Protein AF-A0AA47MUI5-F1 (afdb_monomer_lite)

Structure (mmCIF, N/CA/C/O backbone):
data_AF-A0AA47MUI5-F1
#
_entry.id   AF-A0AA47MUI5-F1
#
loop_
_atom_site.group_PDB
_atom_site.id
_atom_site.type_symbol
_atom_site.label_atom_id
_atom_site.label_alt_id
_atom_site.label_comp_id
_atom_site.label_asym_id
_atom_site.label_entity_id
_atom_site.label_seq_id
_atom_site.pdbx_PDB_ins_code
_atom_site.Cartn_x
_atom_site.Cartn_y
_atom_site.Cartn_z
_atom_site.occupancy
_atom_site.B_iso_or_equiv
_atom_site.auth_seq_id
_atom_site.auth_comp_id
_atom_site.auth_asym_id
_atom_site.auth_atom_id
_atom_site.pdbx_PDB_model_num
ATOM 1 N N . MET A 1 1 ? 12.177 -2.673 -20.930 1.00 59.09 1 MET A N 1
ATOM 2 C CA . MET A 1 1 ? 11.240 -2.962 -19.824 1.00 59.09 1 MET A CA 1
ATOM 3 C C . MET A 1 1 ? 11.413 -1.876 -18.783 1.00 59.09 1 MET A C 1
ATOM 5 O O . MET A 1 1 ? 12.543 -1.619 -18.396 1.00 59.09 1 MET A O 1
ATOM 9 N N . VAL A 1 2 ? 10.334 -1.208 -18.391 1.00 75.31 2 VAL A N 1
ATOM 10 C CA . VAL A 1 2 ? 10.351 -0.158 -17.368 1.00 75.31 2 VAL A CA 1
ATOM 11 C C . VAL A 1 2 ? 9.371 -0.561 -16.278 1.00 75.31 2 VAL A C 1
ATOM 13 O O . VAL A 1 2 ? 8.236 -0.932 -16.574 1.00 75.31 2 VAL A O 1
ATOM 16 N N . THR A 1 3 ? 9.802 -0.506 -15.025 1.00 74.19 3 THR A N 1
ATOM 17 C CA . THR A 1 3 ? 8.934 -0.721 -13.869 1.00 74.19 3 THR A CA 1
ATOM 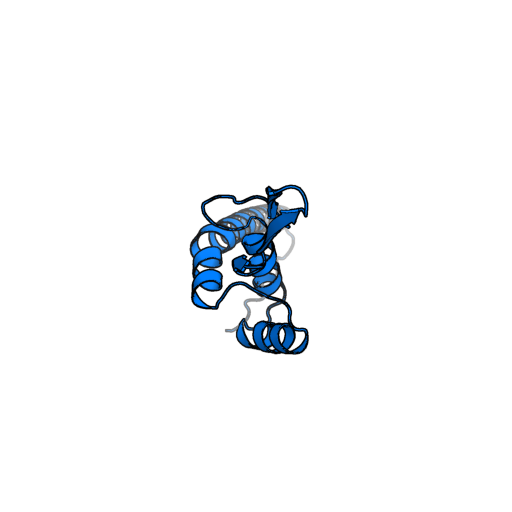18 C C . THR A 1 3 ? 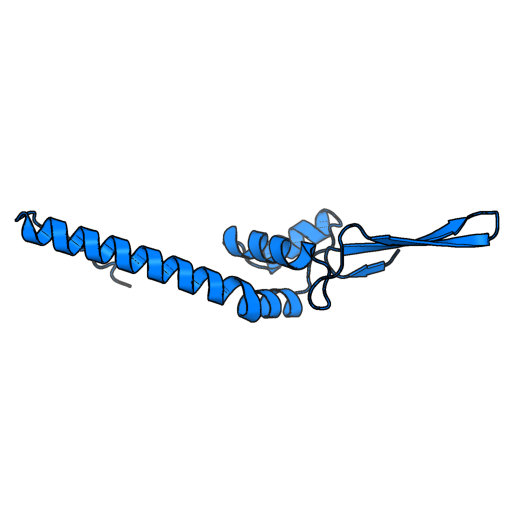8.499 0.630 -13.308 1.00 74.19 3 THR A C 1
ATOM 20 O O . THR A 1 3 ? 9.320 1.500 -13.021 1.00 74.19 3 THR A O 1
ATOM 23 N N . ARG A 1 4 ? 7.187 0.839 -13.172 1.00 80.44 4 ARG A N 1
ATOM 24 C CA . ARG A 1 4 ? 6.605 1.991 -12.468 1.00 80.44 4 ARG A CA 1
ATOM 25 C C . ARG A 1 4 ? 6.057 1.497 -11.140 1.00 80.44 4 ARG A C 1
ATOM 27 O O . ARG A 1 4 ? 4.873 1.170 -11.034 1.00 80.44 4 ARG A O 1
ATOM 34 N N . ALA A 1 5 ? 6.941 1.411 -10.144 1.00 86.06 5 ALA A N 1
ATOM 35 C CA . ALA A 1 5 ? 6.667 0.675 -8.913 1.00 86.06 5 ALA A CA 1
ATOM 36 C C . ALA A 1 5 ? 6.238 -0.763 -9.256 1.00 86.06 5 ALA A C 1
ATOM 38 O O . ALA A 1 5 ? 6.987 -1.454 -9.937 1.00 86.06 5 ALA A O 1
ATOM 39 N N . SER A 1 6 ? 5.043 -1.202 -8.863 1.00 89.06 6 SER A N 1
ATOM 40 C CA . SER A 1 6 ? 4.593 -2.574 -9.125 1.00 89.06 6 SER A CA 1
ATOM 41 C C . SER A 1 6 ? 4.109 -2.826 -10.557 1.00 89.06 6 SER A C 1
ATOM 43 O O . SER A 1 6 ? 3.859 -3.971 -10.932 1.00 89.06 6 SER A O 1
ATOM 45 N N . GLN A 1 7 ? 3.947 -1.794 -11.389 1.00 92.94 7 GLN A N 1
ATOM 46 C CA . GLN A 1 7 ? 3.516 -1.958 -12.779 1.00 92.94 7 GLN A CA 1
ATOM 47 C C . GLN A 1 7 ? 4.699 -2.268 -13.697 1.00 92.94 7 GLN A C 1
ATOM 49 O O . GLN A 1 7 ? 5.708 -1.562 -13.696 1.00 92.94 7 GLN A O 1
ATOM 54 N N . LEU A 1 8 ? 4.522 -3.272 -14.553 1.00 91.19 8 LEU A N 1
ATOM 55 C CA . LEU A 1 8 ? 5.469 -3.641 -15.593 1.00 91.19 8 LEU A CA 1
ATOM 56 C C . LEU A 1 8 ? 5.040 -3.029 -16.927 1.00 91.19 8 LEU A C 1
ATOM 58 O O . LEU A 1 8 ? 3.923 -3.284 -17.371 1.00 91.19 8 LEU A O 1
ATOM 62 N N . LYS A 1 9 ? 5.926 -2.266 -17.577 1.00 92.06 9 LYS A N 1
ATOM 63 C CA . LYS A 1 9 ? 5.734 -1.748 -18.938 1.00 92.06 9 LYS A CA 1
ATOM 64 C C . LYS A 1 9 ? 6.794 -2.288 -19.893 1.00 92.06 9 LYS A C 1
ATOM 66 O O . LYS A 1 9 ? 8.000 -2.253 -19.618 1.00 92.06 9 LYS A O 1
ATOM 71 N N . ILE A 1 10 ? 6.344 -2.783 -21.037 1.00 92.62 10 ILE A N 1
ATOM 72 C CA . ILE A 1 10 ? 7.170 -3.364 -22.090 1.00 92.62 10 ILE A CA 1
ATOM 73 C C . ILE A 1 10 ? 6.910 -2.589 -23.374 1.00 92.62 10 ILE A C 1
ATOM 75 O O . ILE A 1 10 ? 5.800 -2.584 -23.893 1.00 92.62 10 ILE A O 1
ATOM 79 N N . TYR A 1 11 ? 7.965 -1.973 -23.892 1.00 94.31 11 TYR A N 1
ATOM 80 C CA . TYR A 1 11 ? 8.003 -1.442 -25.246 1.00 94.31 11 TYR A CA 1
ATOM 81 C C . TYR A 1 11 ? 8.652 -2.500 -26.123 1.00 94.31 11 TYR A C 1
ATOM 83 O O . TYR A 1 11 ? 9.739 -2.983 -25.793 1.00 94.31 11 TYR A O 1
ATOM 91 N N . TRP A 1 12 ? 7.973 -2.892 -27.191 1.00 94.25 12 TRP A N 1
ATOM 92 C CA . TRP A 1 12 ? 8.450 -3.923 -28.099 1.00 94.25 12 TRP A CA 1
ATOM 93 C C . TRP A 1 12 ? 8.439 -3.409 -29.530 1.00 94.25 12 TRP A C 1
ATOM 95 O O . TRP A 1 12 ? 7.616 -2.574 -29.902 1.00 94.25 12 TRP A O 1
ATOM 105 N N . THR A 1 13 ? 9.348 -3.958 -30.327 1.00 96.56 13 THR A N 1
ATOM 106 C CA . THR A 1 13 ? 9.404 -3.750 -31.770 1.00 96.56 13 THR A CA 1
ATOM 107 C C . THR A 1 13 ? 9.587 -5.112 -32.417 1.00 96.56 13 THR A C 1
ATOM 109 O O . THR A 1 13 ? 10.451 -5.882 -31.999 1.00 96.56 13 THR A O 1
ATOM 112 N N . CYS A 1 14 ? 8.754 -5.454 -33.396 1.00 94.38 14 CYS A N 1
ATOM 113 C CA . CYS A 1 14 ? 8.891 -6.716 -34.114 1.00 94.38 14 CYS A CA 1
ATOM 114 C C . CYS A 1 14 ? 9.899 -6.596 -35.265 1.00 94.38 14 CYS A C 1
ATOM 116 O O . CYS A 1 14 ? 10.235 -5.500 -35.709 1.00 94.38 14 CYS A O 1
ATOM 118 N N . LEU A 1 15 ? 10.332 -7.736 -35.811 1.00 95.56 15 LEU A N 1
ATOM 119 C CA . LEU A 1 15 ? 11.305 -7.799 -36.915 1.00 95.56 15 LEU A CA 1
ATOM 120 C C . LEU A 1 15 ? 10.856 -7.067 -38.194 1.00 95.56 15 LEU A C 1
ATOM 122 O O . LEU A 1 15 ? 11.688 -6.740 -39.031 1.00 95.56 15 LEU A O 1
ATOM 126 N N . ARG A 1 16 ? 9.552 -6.805 -38.352 1.00 95.56 16 ARG A N 1
ATOM 127 C CA . ARG A 1 16 ? 8.991 -6.042 -39.483 1.00 95.56 16 ARG A CA 1
ATOM 128 C C . ARG A 1 16 ? 8.850 -4.542 -39.201 1.00 95.56 16 ARG A C 1
ATOM 130 O O . ARG A 1 16 ? 8.260 -3.836 -40.006 1.00 95.56 16 ARG A O 1
ATOM 137 N N . GLY A 1 17 ? 9.342 -4.061 -38.059 1.00 94.88 17 GLY A N 1
ATOM 138 C CA . GLY A 1 17 ? 9.337 -2.640 -37.707 1.00 94.88 17 GLY A CA 1
ATOM 139 C C . GLY A 1 17 ? 8.054 -2.118 -37.051 1.00 94.88 17 GLY A C 1
ATOM 140 O O . GLY A 1 17 ? 7.991 -0.931 -36.750 1.00 94.88 17 GLY A O 1
ATOM 141 N N . HIS A 1 18 ? 7.047 -2.957 -36.775 1.00 95.75 18 HIS A N 1
ATOM 142 C CA . HIS A 1 18 ? 5.918 -2.533 -35.934 1.00 95.75 18 HIS A CA 1
ATOM 143 C C . HIS A 1 18 ? 6.382 -2.364 -34.491 1.00 95.75 18 HIS A C 1
ATOM 145 O O . HIS A 1 18 ? 7.120 -3.213 -33.990 1.00 95.75 18 HIS A O 1
ATOM 151 N N . SER A 1 19 ? 5.899 -1.330 -33.815 1.00 96.12 19 SER A N 1
ATOM 152 C CA . SER A 1 19 ? 6.146 -1.096 -32.397 1.00 96.12 19 SER A CA 1
ATOM 153 C C . SER A 1 19 ? 4.849 -1.121 -31.596 1.00 96.12 19 SER A C 1
ATOM 155 O O . SER A 1 19 ? 3.759 -0.902 -32.128 1.00 96.12 19 SER A O 1
ATOM 157 N N . GLY A 1 20 ? 4.967 -1.405 -30.303 1.00 94.31 20 GLY A N 1
ATOM 158 C CA . GLY A 1 20 ? 3.843 -1.374 -29.382 1.00 94.31 20 GLY A CA 1
ATOM 159 C C . GLY A 1 20 ? 4.274 -1.222 -27.930 1.00 94.31 20 GLY A C 1
ATOM 160 O O . GLY A 1 20 ? 5.436 -1.422 -27.569 1.00 94.31 20 GLY A O 1
ATOM 161 N N . GLU A 1 21 ? 3.303 -0.873 -27.094 1.00 94.44 21 GLU A N 1
ATOM 162 C CA . GLU A 1 21 ? 3.427 -0.847 -25.639 1.00 94.44 21 GLU A CA 1
ATOM 163 C C . GLU A 1 21 ? 2.483 -1.894 -25.049 1.00 94.44 21 GLU A C 1
ATOM 165 O O . GLU A 1 21 ? 1.331 -2.028 -25.463 1.00 94.44 21 GLU A O 1
ATOM 170 N N . TRP A 1 22 ? 2.976 -2.638 -24.067 1.00 93.75 22 TRP A N 1
ATOM 171 C CA . TRP A 1 22 ? 2.175 -3.498 -23.213 1.00 93.75 22 TRP A CA 1
ATOM 172 C C . TRP A 1 22 ? 2.429 -3.133 -21.753 1.00 93.75 22 TRP A C 1
ATOM 174 O O . TRP A 1 22 ? 3.572 -2.899 -21.356 1.00 93.75 22 TRP A O 1
ATOM 184 N N . ALA A 1 23 ? 1.373 -3.113 -20.944 1.00 93.25 23 ALA A N 1
ATOM 185 C CA . ALA A 1 23 ? 1.459 -2.871 -19.511 1.00 93.25 23 ALA A CA 1
ATOM 186 C C . ALA A 1 23 ? 0.720 -3.967 -18.737 1.00 93.25 23 ALA A C 1
ATOM 188 O O . ALA A 1 23 ? -0.357 -4.396 -19.150 1.00 93.25 23 ALA A O 1
ATOM 189 N N . SER A 1 24 ? 1.260 -4.381 -17.586 1.00 92.38 24 SER A N 1
ATOM 190 C CA . SER A 1 24 ? 0.633 -5.409 -16.740 1.00 92.38 24 SER A CA 1
ATOM 191 C C . SER A 1 24 ? -0.706 -4.974 -16.143 1.00 92.38 24 SER A C 1
ATOM 193 O O . SER A 1 24 ? -1.544 -5.808 -15.810 1.00 92.38 24 SER A O 1
ATOM 195 N N . CYS A 1 25 ? -0.917 -3.668 -15.996 1.00 93.19 25 CYS A N 1
ATOM 196 C CA . CYS A 1 25 ? -2.186 -3.075 -15.598 1.00 93.19 25 CYS A CA 1
ATOM 197 C C . CYS A 1 25 ? -2.326 -1.677 -16.219 1.00 93.19 25 CYS A C 1
ATOM 199 O O . CYS A 1 25 ? -1.309 -1.073 -16.573 1.00 93.19 25 CYS A O 1
ATOM 201 N N . PRO A 1 26 ? -3.551 -1.139 -16.351 1.00 93.75 26 PRO A N 1
ATOM 202 C CA . PRO A 1 26 ? -3.751 0.219 -16.843 1.00 93.75 26 PRO A CA 1
ATOM 203 C C . PRO A 1 26 ? -3.246 1.267 -15.842 1.00 93.75 26 PRO A C 1
ATOM 205 O O . PRO A 1 26 ? -3.229 1.040 -14.627 1.00 93.75 26 PRO A O 1
ATOM 208 N N . ASP A 1 27 ? -2.894 2.439 -16.364 1.00 92.69 27 ASP A N 1
ATOM 209 C CA . ASP A 1 27 ? -2.630 3.626 -15.553 1.00 92.69 27 ASP A CA 1
ATOM 210 C C . ASP A 1 27 ? -3.954 4.213 -15.034 1.00 92.69 27 ASP A C 1
ATOM 212 O O . ASP A 1 27 ? -4.963 4.266 -15.738 1.00 92.69 27 ASP A O 1
ATOM 216 N N . GLN A 1 28 ? -3.967 4.649 -13.777 1.00 91.75 28 GLN A N 1
ATOM 217 C CA . GLN A 1 28 ? -5.101 5.293 -13.131 1.00 91.75 28 GLN A CA 1
ATOM 218 C C . GLN A 1 28 ? -4.601 6.326 -12.123 1.00 91.75 28 GLN A C 1
ATOM 220 O O . GLN A 1 28 ? -3.875 5.985 -11.193 1.00 91.75 28 GLN A O 1
ATOM 225 N N . ARG A 1 29 ? -5.047 7.583 -12.270 1.00 88.44 29 ARG A N 1
ATOM 226 C CA . ARG A 1 29 ? -4.616 8.713 -11.421 1.00 88.44 29 ARG A CA 1
ATOM 227 C C . ARG A 1 29 ? -3.083 8.846 -11.378 1.00 88.44 29 ARG A C 1
ATOM 229 O O . ARG A 1 29 ? -2.500 8.914 -10.300 1.00 88.44 29 ARG A O 1
ATOM 236 N N . ASP A 1 30 ? -2.464 8.814 -12.558 1.00 87.94 30 ASP A N 1
ATOM 237 C CA . ASP A 1 30 ? -1.017 8.975 -12.772 1.00 87.94 30 ASP A CA 1
ATOM 238 C C . ASP A 1 30 ? -0.125 7.900 -12.125 1.00 87.94 30 ASP A C 1
ATOM 240 O O . ASP A 1 30 ? 1.079 8.086 -11.954 1.00 87.94 30 ASP A O 1
ATOM 244 N N . MET A 1 31 ? -0.694 6.737 -11.798 1.00 90.31 31 MET A N 1
ATOM 245 C CA . MET A 1 31 ? 0.043 5.572 -11.309 1.00 90.31 31 MET A CA 1
ATOM 246 C C . MET A 1 31 ? -0.513 4.276 -11.902 1.00 90.31 31 MET A C 1
ATOM 248 O O . MET A 1 31 ? -1.686 4.209 -12.264 1.00 90.31 31 MET A O 1
ATOM 252 N N . GLY A 1 32 ? 0.293 3.214 -11.952 1.00 92.81 32 GLY A N 1
ATOM 253 C CA . GLY A 1 32 ? -0.221 1.881 -12.266 1.00 92.81 32 GLY A CA 1
ATOM 254 C C . GLY A 1 32 ? -1.297 1.472 -11.259 1.00 92.81 32 GLY A C 1
ATOM 255 O O . GLY A 1 32 ? -1.098 1.605 -10.047 1.00 92.81 32 GLY A O 1
ATOM 256 N N . ARG A 1 33 ? -2.448 0.984 -11.743 1.00 94.19 33 ARG A N 1
ATOM 257 C CA . ARG A 1 33 ? -3.607 0.643 -10.894 1.00 94.19 33 ARG A CA 1
ATOM 258 C C . ARG A 1 33 ? -3.247 -0.322 -9.759 1.00 94.19 33 ARG A C 1
ATOM 260 O O . ARG A 1 33 ? -3.845 -0.247 -8.690 1.00 94.19 33 ARG A O 1
ATOM 267 N N . ASN A 1 34 ? -2.278 -1.207 -9.975 1.00 93.75 34 ASN A N 1
ATOM 268 C CA . ASN A 1 34 ? -1.832 -2.198 -8.997 1.00 93.75 34 ASN A CA 1
ATOM 269 C C . ASN A 1 34 ? -1.030 -1.622 -7.813 1.00 93.75 34 ASN A C 1
ATOM 271 O O . ASN A 1 34 ? -0.931 -2.282 -6.782 1.00 93.75 34 ASN A O 1
ATOM 275 N N . ASN A 1 35 ? -0.538 -0.383 -7.888 1.00 94.00 35 ASN A N 1
ATOM 276 C CA . ASN A 1 35 ? 0.178 0.232 -6.767 1.00 94.00 35 ASN A CA 1
ATOM 277 C C . ASN A 1 35 ? -0.722 0.417 -5.533 1.00 94.00 35 ASN A C 1
ATOM 279 O O . ASN A 1 35 ? -0.269 0.218 -4.409 1.00 94.00 35 ASN A O 1
ATOM 283 N N . LEU A 1 36 ? -2.005 0.742 -5.733 1.00 94.94 36 LEU A N 1
ATOM 284 C CA . LEU A 1 36 ? -2.966 0.910 -4.641 1.00 94.94 36 LEU A CA 1
ATOM 285 C C . LEU A 1 36 ? -3.204 -0.390 -3.842 1.00 94.94 36 LEU A C 1
ATOM 287 O O . LEU A 1 36 ? -3.004 -0.357 -2.627 1.00 94.94 36 LEU A O 1
ATOM 291 N N . PRO A 1 37 ? -3.587 -1.530 -4.458 1.00 94.44 37 PRO A N 1
ATOM 292 C CA . PRO A 1 37 ? -3.757 -2.782 -3.723 1.00 94.44 37 PRO A CA 1
ATOM 293 C C . PRO A 1 37 ? -2.446 -3.306 -3.125 1.00 94.44 37 PRO A C 1
ATOM 295 O O . PRO A 1 37 ? -2.489 -3.890 -2.048 1.00 94.44 37 PRO A O 1
ATOM 298 N N . MET A 1 38 ? -1.282 -3.042 -3.736 1.00 94.19 38 MET A N 1
ATOM 299 C CA . MET A 1 38 ? 0.010 -3.377 -3.121 1.00 94.19 38 MET A CA 1
ATOM 300 C C . MET A 1 38 ? 0.248 -2.601 -1.820 1.00 94.19 38 MET A C 1
ATOM 302 O O . MET A 1 38 ? 0.589 -3.197 -0.802 1.00 94.19 38 MET A O 1
ATOM 306 N N . CYS A 1 39 ? 0.020 -1.283 -1.809 1.00 95.31 39 CYS A N 1
ATOM 307 C CA . CYS A 1 39 ? 0.124 -0.494 -0.578 1.00 95.31 39 CYS A CA 1
ATOM 308 C C . CYS A 1 39 ? -0.925 -0.897 0.467 1.00 95.31 39 CYS A C 1
ATOM 310 O O . CYS A 1 39 ? -0.631 -0.865 1.661 1.00 95.31 39 CYS A O 1
ATOM 312 N N . ALA A 1 40 ? -2.128 -1.282 0.030 1.00 95.75 40 ALA A N 1
ATOM 313 C CA . ALA A 1 40 ? -3.171 -1.789 0.915 1.00 95.75 40 ALA A CA 1
ATOM 314 C C . ALA A 1 40 ? -2.741 -3.101 1.582 1.00 95.75 40 ALA A C 1
ATOM 316 O O . ALA A 1 40 ? -2.860 -3.228 2.795 1.00 95.75 40 ALA A O 1
ATOM 317 N N . ALA A 1 41 ? -2.186 -4.041 0.813 1.00 94.12 41 ALA A N 1
ATOM 318 C CA . ALA A 1 41 ? -1.691 -5.309 1.337 1.00 94.12 41 ALA A CA 1
ATOM 319 C C . ALA A 1 41 ? -0.614 -5.096 2.411 1.00 94.12 41 ALA A C 1
ATOM 321 O O . ALA A 1 41 ? -0.719 -5.673 3.486 1.00 94.12 41 ALA A O 1
ATOM 322 N N . ILE A 1 42 ? 0.359 -4.211 2.166 1.00 94.56 42 ILE A N 1
ATOM 323 C CA . ILE A 1 42 ? 1.393 -3.864 3.158 1.00 94.56 42 ILE A CA 1
ATOM 324 C C . ILE A 1 42 ? 0.767 -3.253 4.423 1.00 94.56 42 ILE A C 1
ATOM 326 O O . ILE A 1 42 ? 1.179 -3.575 5.529 1.00 94.56 42 ILE A O 1
ATOM 330 N N . LEU A 1 43 ? -0.233 -2.377 4.282 1.00 95.50 43 LEU A N 1
ATOM 331 C CA 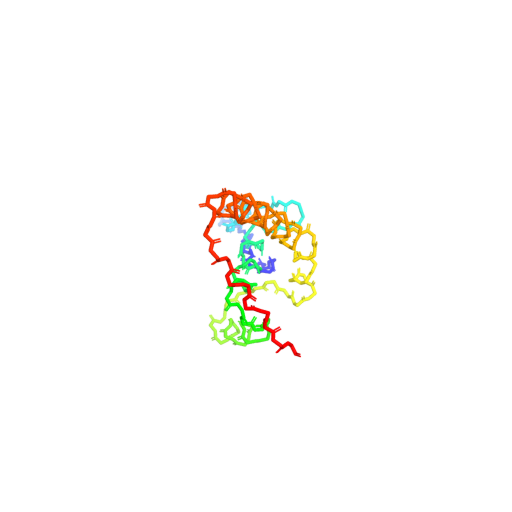. LEU A 1 43 ? -0.880 -1.739 5.432 1.00 95.50 43 LEU A CA 1
ATOM 332 C C . LEU A 1 43 ? -1.673 -2.742 6.284 1.00 95.50 43 LEU A C 1
ATOM 334 O O . LEU A 1 43 ? -1.617 -2.690 7.510 1.00 95.50 43 LEU A O 1
ATOM 338 N N . PHE A 1 44 ? -2.420 -3.643 5.645 1.00 94.62 44 PHE A N 1
ATOM 339 C CA . PHE A 1 44 ? -3.319 -4.570 6.337 1.00 94.62 44 PHE A CA 1
ATOM 340 C C . PHE A 1 44 ? -2.620 -5.793 6.937 1.00 94.62 44 PHE A C 1
ATOM 342 O O . PHE A 1 44 ? -3.212 -6.456 7.785 1.00 94.62 44 PHE A O 1
ATOM 349 N N . THR A 1 45 ? -1.373 -6.092 6.560 1.00 93.56 45 THR A N 1
ATOM 350 C CA . THR A 1 45 ? -0.586 -7.144 7.228 1.00 93.56 45 THR A CA 1
ATOM 351 C C . THR A 1 45 ? -0.099 -6.727 8.615 1.00 93.56 45 THR A C 1
ATOM 353 O O . THR A 1 45 ? 0.279 -7.589 9.402 1.00 93.56 45 THR A O 1
ATOM 356 N N . GLY A 1 46 ? -0.075 -5.424 8.920 1.00 90.88 46 GLY A N 1
ATOM 357 C CA . GLY A 1 46 ? 0.501 -4.893 10.160 1.00 90.88 46 GLY A CA 1
ATOM 358 C C . GLY A 1 46 ? 2.034 -4.945 10.214 1.00 90.88 46 GLY A C 1
ATOM 359 O O . GLY A 1 46 ? 2.613 -4.556 11.226 1.00 90.88 46 GLY A O 1
ATOM 360 N N . ALA A 1 47 ? 2.695 -5.396 9.143 1.00 93.25 47 ALA A N 1
ATOM 361 C CA . ALA A 1 47 ? 4.149 -5.374 9.023 1.00 93.25 47 ALA A CA 1
ATOM 362 C C . ALA A 1 47 ? 4.658 -3.960 8.712 1.00 93.25 47 ALA A C 1
ATOM 364 O O . ALA A 1 47 ? 3.932 -3.109 8.185 1.00 93.25 47 ALA A O 1
ATOM 365 N N . THR A 1 48 ? 5.933 -3.694 8.999 1.00 94.00 48 THR A N 1
ATOM 366 C CA . THR A 1 48 ? 6.525 -2.423 8.583 1.00 94.00 48 THR A CA 1
ATOM 367 C C . THR A 1 48 ? 6.782 -2.425 7.074 1.00 94.00 48 THR A C 1
ATOM 369 O O . THR A 1 48 ? 6.979 -3.468 6.448 1.00 94.00 48 THR A O 1
ATOM 372 N N . TYR A 1 49 ? 6.815 -1.236 6.464 1.00 95.19 49 TYR A N 1
ATOM 373 C CA . TYR A 1 49 ? 7.188 -1.117 5.050 1.00 95.19 49 TYR A CA 1
ATOM 374 C C . TYR A 1 49 ? 8.573 -1.721 4.779 1.00 95.19 49 TYR A C 1
ATOM 376 O O . TYR A 1 49 ? 8.778 -2.317 3.729 1.00 95.19 49 TYR A O 1
ATOM 384 N N . THR A 1 50 ? 9.517 -1.549 5.710 1.00 96.50 50 THR A N 1
ATOM 385 C CA . THR A 1 50 ? 10.882 -2.072 5.589 1.00 96.50 50 THR A CA 1
ATOM 386 C C . THR A 1 50 ? 10.894 -3.592 5.554 1.00 96.50 50 THR A C 1
ATOM 388 O O . THR A 1 50 ? 11.478 -4.137 4.628 1.00 96.50 50 THR A O 1
ATOM 391 N N . ASP A 1 51 ? 10.145 -4.265 6.433 1.00 95.94 51 ASP A N 1
ATOM 392 C CA . ASP A 1 51 ? 10.097 -5.735 6.448 1.00 95.94 51 ASP A CA 1
ATOM 393 C C . ASP A 1 51 ? 9.578 -6.293 5.115 1.00 95.94 51 ASP A C 1
ATOM 395 O O . ASP A 1 51 ? 10.144 -7.227 4.544 1.00 95.94 51 ASP A O 1
ATOM 399 N N . ILE A 1 52 ? 8.514 -5.688 4.573 1.00 96.25 52 ILE A N 1
ATOM 400 C CA . ILE A 1 52 ? 7.963 -6.115 3.282 1.00 96.25 52 ILE A CA 1
ATOM 401 C C . ILE A 1 52 ? 8.888 -5.739 2.121 1.00 96.25 52 ILE A C 1
ATOM 403 O O . ILE A 1 52 ? 8.965 -6.477 1.141 1.00 96.25 52 ILE A O 1
ATOM 407 N N . LYS A 1 53 ? 9.595 -4.608 2.207 1.00 95.69 53 LYS A N 1
ATOM 408 C CA . LYS A 1 53 ? 10.560 -4.190 1.186 1.00 95.69 53 LYS A CA 1
ATOM 409 C C . LYS A 1 53 ? 11.749 -5.142 1.124 1.00 95.69 53 LYS A C 1
ATOM 411 O O . LYS A 1 53 ? 12.107 -5.540 0.022 1.00 95.69 53 LYS A O 1
ATOM 416 N N . ASP A 1 54 ? 12.291 -5.541 2.267 1.00 96.50 54 ASP A N 1
ATOM 417 C CA . ASP A 1 54 ? 13.411 -6.481 2.345 1.00 96.50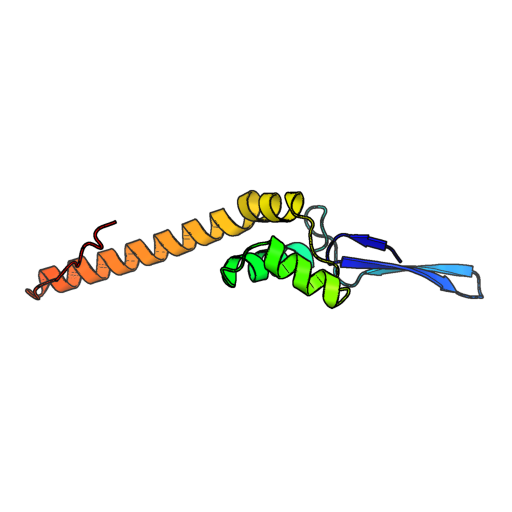 54 ASP A CA 1
ATOM 418 C C . ASP A 1 54 ? 13.004 -7.853 1.785 1.00 96.50 54 ASP A C 1
ATOM 420 O O . ASP A 1 54 ? 13.722 -8.450 0.981 1.00 96.50 54 ASP A O 1
ATOM 424 N N . TRP A 1 55 ? 11.796 -8.318 2.122 1.00 95.62 55 TRP A N 1
ATOM 425 C CA . TRP A 1 55 ? 11.218 -9.527 1.530 1.00 95.62 55 TRP A CA 1
ATOM 426 C C . TRP A 1 55 ? 11.015 -9.406 0.010 1.00 95.62 55 TRP A C 1
ATOM 428 O O . TRP A 1 55 ? 11.331 -10.332 -0.741 1.00 95.62 55 TRP A O 1
ATOM 438 N N . ALA A 1 56 ? 10.498 -8.271 -0.463 1.00 94.31 56 ALA A N 1
ATOM 439 C CA . ALA A 1 56 ? 10.245 -8.045 -1.882 1.00 94.31 56 ALA A CA 1
ATOM 440 C C . ALA A 1 56 ? 11.549 -7.977 -2.687 1.00 94.31 56 ALA A C 1
ATOM 442 O O . ALA A 1 56 ? 11.609 -8.522 -3.788 1.00 94.31 56 ALA A O 1
ATOM 443 N N . ASP A 1 57 ? 12.597 -7.372 -2.124 1.00 95.06 57 ASP A N 1
ATOM 444 C CA . ASP A 1 57 ? 13.925 -7.312 -2.733 1.00 95.06 57 ASP A CA 1
ATOM 445 C C . ASP A 1 57 ? 14.547 -8.700 -2.869 1.00 95.06 57 ASP A C 1
ATOM 447 O O . ASP A 1 57 ? 15.073 -9.028 -3.933 1.00 95.06 57 ASP A O 1
ATOM 451 N N . LEU A 1 58 ? 14.415 -9.544 -1.839 1.00 97.12 58 LEU A N 1
ATOM 452 C CA . LEU A 1 58 ? 14.870 -10.935 -1.883 1.00 97.12 58 LEU A CA 1
ATOM 453 C C . LEU A 1 58 ? 14.207 -11.718 -3.028 1.00 97.12 58 LEU A C 1
ATOM 455 O O . LEU A 1 58 ? 14.858 -12.513 -3.702 1.00 97.12 58 LEU A O 1
ATOM 459 N N . MET A 1 59 ? 12.916 -11.474 -3.261 1.00 94.69 59 MET A N 1
ATOM 460 C CA . MET A 1 59 ? 12.127 -12.129 -4.310 1.00 94.69 59 MET A CA 1
ATOM 461 C C . MET A 1 59 ? 12.201 -11.416 -5.669 1.00 94.69 59 MET A C 1
ATOM 463 O O . MET A 1 59 ? 11.566 -11.860 -6.627 1.00 94.69 59 MET A O 1
ATOM 467 N N . ASN A 1 60 ? 12.948 -10.311 -5.768 1.00 92.00 60 ASN A N 1
ATOM 468 C CA . ASN A 1 60 ? 13.013 -9.448 -6.949 1.00 92.00 60 ASN A CA 1
ATOM 469 C C . ASN A 1 60 ? 11.624 -8.967 -7.433 1.00 92.00 60 ASN A C 1
ATOM 471 O O . ASN A 1 60 ? 11.344 -8.886 -8.633 1.00 92.00 60 ASN A O 1
ATOM 475 N N . ILE A 1 61 ? 10.731 -8.664 -6.486 1.00 90.38 61 ILE A N 1
ATOM 476 C CA . ILE A 1 61 ? 9.383 -8.152 -6.743 1.00 90.38 61 ILE A CA 1
ATOM 477 C C . ILE A 1 61 ? 9.411 -6.623 -6.641 1.00 90.38 61 ILE A C 1
ATOM 479 O O . ILE A 1 61 ? 9.695 -6.078 -5.573 1.00 90.38 61 ILE A O 1
ATOM 483 N N . PRO A 1 62 ? 9.064 -5.887 -7.710 1.00 90.44 62 PRO A N 1
ATOM 484 C CA . PRO A 1 62 ? 9.040 -4.437 -7.647 1.00 90.44 62 PRO A CA 1
ATOM 485 C C . PRO A 1 62 ? 7.798 -3.958 -6.880 1.00 90.44 62 PRO A C 1
ATOM 487 O O . PRO A 1 62 ? 6.662 -4.276 -7.236 1.00 90.44 62 PRO A O 1
ATOM 490 N N . ILE A 1 63 ? 8.004 -3.158 -5.833 1.00 92.56 63 ILE A N 1
ATOM 491 C CA . ILE A 1 63 ? 6.930 -2.553 -5.030 1.00 92.56 63 ILE A CA 1
ATOM 492 C C . ILE A 1 63 ? 7.033 -1.019 -5.018 1.00 92.56 63 ILE A C 1
ATOM 494 O O . ILE A 1 63 ? 8.090 -0.469 -5.345 1.00 92.56 63 ILE A O 1
ATOM 498 N N . PRO A 1 64 ? 5.954 -0.291 -4.667 1.00 93.19 64 PRO A N 1
ATOM 499 C CA . PRO A 1 64 ? 6.013 1.160 -4.501 1.00 93.19 64 PRO A CA 1
ATOM 500 C C . PRO A 1 64 ? 7.071 1.575 -3.484 1.00 93.19 64 PRO A C 1
ATOM 502 O O . PRO A 1 64 ? 7.142 0.998 -2.408 1.00 93.19 64 PRO A O 1
ATOM 505 N N . GLY A 1 65 ? 7.865 2.597 -3.813 1.00 92.31 65 GLY A N 1
ATOM 506 C CA . GLY A 1 65 ? 8.868 3.145 -2.899 1.00 92.31 65 GLY A CA 1
ATOM 507 C C . GLY A 1 65 ? 8.247 3.766 -1.642 1.00 92.31 65 GLY A C 1
ATOM 508 O O . GLY A 1 65 ? 7.089 4.184 -1.657 1.00 92.31 65 GLY A O 1
ATOM 509 N N . LYS A 1 66 ? 9.042 3.909 -0.574 1.00 94.44 66 LYS A N 1
ATOM 510 C CA . LYS A 1 66 ? 8.589 4.357 0.758 1.00 94.44 66 LYS A CA 1
ATOM 511 C C . LYS A 1 66 ? 7.767 5.652 0.721 1.00 94.44 66 LYS A C 1
ATOM 513 O O . LYS A 1 66 ? 6.688 5.714 1.301 1.00 94.44 66 LYS A O 1
ATOM 518 N N . THR A 1 67 ? 8.234 6.670 -0.002 1.00 94.44 67 THR A N 1
ATOM 519 C CA . THR A 1 67 ? 7.511 7.945 -0.156 1.00 94.44 67 THR A CA 1
ATOM 520 C C . THR A 1 67 ? 6.147 7.748 -0.815 1.00 94.44 67 THR A C 1
ATOM 522 O O . THR A 1 67 ? 5.139 8.236 -0.315 1.00 94.44 67 THR A O 1
ATOM 525 N N . TRP A 1 68 ? 6.096 6.988 -1.911 1.00 92.38 68 TRP A N 1
ATOM 526 C CA . TRP A 1 68 ? 4.856 6.700 -2.634 1.00 92.38 68 TRP A CA 1
ATOM 527 C C . TRP A 1 68 ? 3.886 5.856 -1.812 1.00 92.38 68 TRP A C 1
ATOM 529 O O . TRP A 1 68 ? 2.687 6.115 -1.845 1.00 92.38 68 TRP A O 1
ATOM 539 N N . TYR A 1 69 ? 4.398 4.903 -1.037 1.00 95.12 69 TYR A N 1
ATOM 540 C CA . TYR A 1 69 ? 3.610 4.114 -0.099 1.00 95.12 69 TYR A CA 1
ATOM 541 C C . TYR A 1 69 ? 2.858 5.008 0.895 1.00 95.12 69 TYR A C 1
ATOM 543 O O . TYR A 1 69 ? 1.631 4.940 0.962 1.00 95.12 69 TYR A O 1
ATOM 551 N N . TYR A 1 70 ? 3.550 5.919 1.587 1.00 95.88 70 TYR A N 1
ATOM 552 C CA . TYR A 1 70 ? 2.893 6.828 2.535 1.00 95.88 70 TYR A CA 1
ATOM 553 C C . TYR A 1 70 ? 1.969 7.850 1.857 1.00 95.88 70 TYR A C 1
ATOM 555 O O . TYR A 1 70 ? 0.927 8.191 2.416 1.00 95.88 70 TYR A O 1
ATOM 563 N N . LEU A 1 71 ? 2.300 8.311 0.645 1.00 95.56 71 LEU A N 1
ATOM 564 C CA . LEU A 1 71 ? 1.420 9.189 -0.137 1.00 95.56 71 LEU A CA 1
ATOM 565 C C . LEU A 1 71 ? 0.115 8.487 -0.537 1.00 95.56 71 LEU A C 1
ATOM 567 O O . LEU A 1 71 ? -0.962 9.065 -0.418 1.00 95.56 71 LEU A O 1
ATOM 571 N N . ILE A 1 72 ? 0.189 7.235 -0.995 1.00 94.81 72 ILE A N 1
ATOM 572 C CA . ILE A 1 72 ? -0.992 6.434 -1.339 1.00 94.81 72 ILE A CA 1
ATOM 573 C C . ILE A 1 72 ? -1.826 6.156 -0.085 1.00 94.81 72 ILE A C 1
ATOM 575 O O . ILE A 1 72 ? -3.056 6.236 -0.132 1.00 94.81 72 ILE A O 1
ATOM 579 N N . GLN A 1 73 ? -1.172 5.879 1.046 1.00 95.69 73 GLN A N 1
ATOM 580 C CA . GLN A 1 73 ? -1.858 5.678 2.316 1.00 95.69 73 GLN A CA 1
ATOM 581 C C . GLN A 1 73 ? -2.649 6.897 2.759 1.00 95.69 73 GLN A C 1
ATOM 583 O O . GLN A 1 73 ? -3.851 6.781 2.986 1.00 95.69 73 GLN A O 1
ATOM 588 N N . SER A 1 74 ? -1.997 8.055 2.859 1.00 97.00 74 SER A N 1
ATOM 589 C CA . SER A 1 74 ? -2.646 9.280 3.327 1.00 97.00 74 SER A CA 1
ATOM 590 C C . SER A 1 74 ? -3.756 9.740 2.386 1.00 97.00 74 SER A C 1
ATOM 592 O O . SER A 1 74 ? -4.796 10.206 2.845 1.00 97.00 74 SER A O 1
ATOM 594 N N . LYS A 1 75 ? -3.571 9.561 1.073 1.00 96.44 75 LYS A N 1
ATOM 595 C CA . LYS A 1 75 ? -4.516 10.027 0.054 1.00 96.44 75 LYS A CA 1
ATOM 596 C C . LYS A 1 75 ? -5.719 9.106 -0.150 1.00 96.44 75 LYS A C 1
ATOM 598 O O . LYS A 1 75 ? -6.803 9.607 -0.436 1.00 96.44 75 LYS A O 1
ATOM 603 N N . TYR A 1 76 ? -5.541 7.786 -0.057 1.00 95.56 76 TYR A N 1
ATOM 604 C CA . TYR A 1 76 ? -6.578 6.817 -0.438 1.00 95.56 76 TYR A CA 1
ATOM 605 C C . TYR A 1 76 ? -6.949 5.839 0.673 1.00 95.56 76 TYR A C 1
ATOM 607 O O . TYR A 1 76 ? -8.133 5.640 0.922 1.00 95.56 76 TYR A O 1
ATOM 615 N N . LEU A 1 77 ? -5.969 5.219 1.336 1.00 96.19 77 LEU A N 1
ATOM 616 C CA . LEU A 1 77 ? -6.246 4.107 2.254 1.00 96.19 77 LEU A CA 1
ATOM 617 C C . LEU A 1 77 ? -6.770 4.596 3.606 1.00 96.19 77 LEU A C 1
ATOM 619 O O . LEU A 1 77 ? -7.843 4.178 4.028 1.00 96.19 77 LEU A O 1
ATOM 623 N N . ILE A 1 78 ? -6.057 5.516 4.258 1.00 96.75 78 ILE A N 1
ATOM 624 C CA . ILE A 1 78 ? -6.410 6.037 5.586 1.00 96.75 78 ILE A CA 1
ATOM 625 C C . ILE A 1 78 ? -7.812 6.671 5.601 1.00 96.75 78 ILE A C 1
ATOM 627 O O . ILE A 1 78 ? -8.574 6.357 6.514 1.00 96.75 78 ILE A O 1
ATOM 631 N N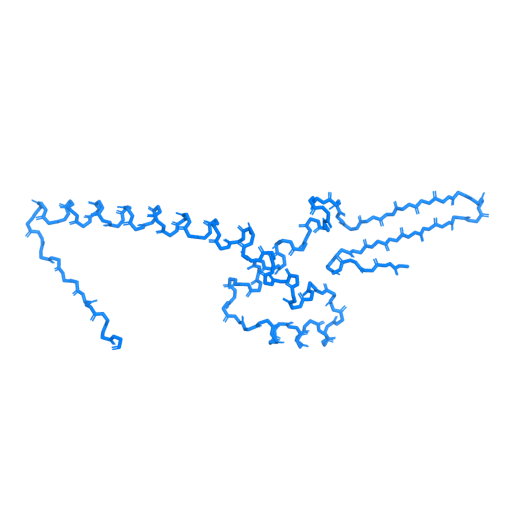 . PRO A 1 79 ? -8.222 7.499 4.616 1.00 97.56 79 PRO A N 1
ATOM 632 C CA . PRO A 1 79 ? -9.575 8.056 4.598 1.00 97.56 79 PRO A CA 1
ATOM 633 C C . PRO A 1 79 ? -10.672 6.987 4.539 1.00 97.56 79 PRO A C 1
ATOM 635 O O . PRO A 1 79 ? -11.647 7.068 5.283 1.00 97.56 79 PRO A O 1
ATOM 638 N N . VAL A 1 80 ? -10.498 5.967 3.691 1.00 96.38 80 VAL A N 1
ATOM 639 C CA . VAL A 1 80 ? -11.466 4.867 3.542 1.00 96.38 80 VAL A CA 1
ATOM 640 C C . VAL A 1 80 ? -11.524 4.024 4.812 1.00 96.38 80 VAL A C 1
ATOM 642 O O . VAL A 1 80 ? -12.609 3.689 5.282 1.00 96.38 80 VAL A O 1
ATOM 645 N N . ILE A 1 81 ? -10.363 3.730 5.397 1.00 95.81 81 ILE A N 1
ATOM 646 C CA . ILE A 1 81 ? -10.247 2.994 6.655 1.00 95.81 81 ILE A CA 1
ATOM 647 C C . ILE A 1 81 ? -10.956 3.754 7.780 1.00 95.81 81 ILE A C 1
ATOM 649 O O . ILE A 1 81 ? -11.800 3.182 8.461 1.00 95.81 81 ILE A O 1
ATOM 653 N N . ASN A 1 82 ? -10.683 5.050 7.938 1.00 96.75 82 ASN A N 1
ATOM 654 C CA . ASN A 1 82 ? -11.324 5.877 8.960 1.00 96.75 82 ASN A CA 1
ATOM 655 C C . ASN A 1 82 ? -12.844 5.933 8.791 1.00 96.75 82 ASN A C 1
ATOM 657 O O . ASN A 1 82 ? -13.559 5.925 9.789 1.00 96.75 82 ASN A O 1
ATOM 661 N N . ASN A 1 83 ? -13.339 5.979 7.552 1.00 97.06 83 ASN A N 1
ATOM 662 C CA . ASN A 1 83 ? -14.773 5.924 7.293 1.00 97.06 83 ASN A CA 1
ATOM 663 C C . ASN A 1 83 ? -15.369 4.584 7.748 1.00 97.06 83 ASN A C 1
ATOM 665 O O . ASN A 1 83 ? -16.312 4.566 8.528 1.00 97.06 83 ASN A O 1
ATOM 669 N N . ALA A 1 84 ? -14.749 3.468 7.358 1.00 96.19 84 ALA A N 1
ATOM 670 C CA . ALA A 1 84 ? -15.198 2.139 7.764 1.00 96.19 84 ALA A CA 1
ATOM 671 C C . ALA A 1 84 ? -15.161 1.939 9.293 1.00 96.19 84 ALA A C 1
ATOM 673 O O . ALA A 1 84 ? -16.071 1.333 9.857 1.00 96.19 84 ALA A O 1
ATOM 674 N N . TYR A 1 85 ? -14.141 2.470 9.978 1.00 95.38 85 TYR A N 1
ATOM 675 C CA . TYR A 1 85 ? -14.063 2.424 11.441 1.00 95.38 85 TYR A CA 1
ATOM 676 C C . TYR A 1 85 ? -15.178 3.230 12.112 1.00 95.38 85 TYR A C 1
ATOM 678 O O . TYR A 1 85 ? -15.719 2.770 13.115 1.00 95.38 85 TYR A O 1
ATOM 686 N N . LYS A 1 86 ? -15.551 4.398 11.573 1.00 96.62 86 LYS A N 1
ATOM 687 C CA . LYS A 1 86 ? -16.683 5.184 12.090 1.00 96.62 86 LYS A CA 1
ATOM 688 C C . LYS A 1 86 ? -17.999 4.428 11.935 1.00 96.62 86 LYS A C 1
ATOM 690 O O . LYS A 1 86 ? -18.712 4.270 12.920 1.00 96.62 86 LYS A O 1
ATOM 695 N N . ASP A 1 87 ? -18.243 3.852 10.759 1.00 96.00 87 ASP A N 1
ATOM 696 C CA . ASP A 1 87 ? -19.443 3.045 10.503 1.00 96.00 87 ASP A CA 1
ATOM 697 C C . ASP A 1 87 ? -19.538 1.847 11.468 1.00 96.00 87 ASP A C 1
ATOM 699 O O . ASP A 1 87 ? -20.619 1.454 11.910 1.00 96.00 87 ASP A O 1
ATOM 703 N N . GLN A 1 88 ? -18.399 1.231 11.806 1.00 96.06 88 GLN A N 1
ATOM 704 C CA . GLN A 1 88 ? -18.343 0.159 12.801 1.00 96.06 88 GLN A CA 1
ATOM 705 C C . GLN A 1 88 ? -18.601 0.668 14.221 1.00 96.06 88 GLN A C 1
ATOM 707 O O . GLN A 1 88 ? -19.326 0.015 14.973 1.00 96.06 88 GLN A O 1
ATOM 712 N N . GLN A 1 89 ? -18.027 1.813 14.594 1.00 95.00 89 GLN A N 1
ATOM 713 C CA . GLN A 1 89 ? -18.240 2.427 15.904 1.00 95.00 89 GLN A CA 1
ATOM 714 C C . GLN A 1 89 ? -19.714 2.766 16.122 1.00 95.00 89 GLN A C 1
ATOM 716 O O . GLN A 1 89 ? -20.251 2.417 17.167 1.00 95.00 89 GLN A O 1
ATOM 721 N N . GLU A 1 90 ? -20.381 3.364 15.137 1.00 95.44 90 GLU A N 1
ATOM 722 C CA . GLU A 1 90 ? -21.807 3.703 15.212 1.00 95.44 90 GLU A CA 1
ATOM 723 C C . GLU A 1 90 ? -22.667 2.459 15.463 1.00 95.44 90 GLU A C 1
ATOM 725 O O . GLU A 1 90 ? -23.436 2.427 16.422 1.00 95.44 90 GLU A O 1
ATOM 730 N N . LYS A 1 91 ? -22.440 1.374 14.713 1.00 95.00 91 LYS A N 1
ATOM 731 C CA . LYS A 1 91 ? -23.152 0.096 14.911 1.00 95.00 91 LYS A CA 1
ATOM 732 C C . LYS A 1 91 ? -22.916 -0.513 16.291 1.00 95.00 91 LYS A C 1
ATOM 734 O O . LYS A 1 91 ? -23.827 -1.083 16.891 1.00 95.00 91 LYS A O 1
ATOM 739 N N . ILE A 1 92 ? -21.685 -0.432 16.797 1.00 93.38 92 ILE A N 1
ATOM 740 C CA . ILE A 1 92 ? -21.363 -0.905 18.148 1.00 93.38 92 ILE A CA 1
ATOM 741 C C . ILE A 1 92 ? -22.106 -0.052 19.180 1.00 93.38 92 ILE A C 1
ATOM 743 O O . ILE A 1 92 ? -22.704 -0.608 20.097 1.00 93.38 92 ILE A O 1
ATOM 747 N N . MET A 1 93 ? -22.118 1.272 19.017 1.00 92.06 93 MET A N 1
ATOM 748 C CA . MET A 1 93 ? -22.815 2.185 19.924 1.00 92.06 93 MET A CA 1
ATOM 749 C C . MET A 1 93 ? -24.326 1.945 19.928 1.00 92.06 93 MET A C 1
ATOM 751 O O . MET A 1 93 ? -24.910 1.842 21.004 1.00 92.06 93 MET A O 1
ATOM 755 N N . GLU A 1 94 ? -24.949 1.772 18.762 1.00 91.88 94 GLU A N 1
ATOM 756 C CA . GLU A 1 94 ? -26.368 1.414 18.643 1.00 91.88 94 GLU A CA 1
ATOM 757 C C . GLU A 1 94 ? -26.686 0.115 19.388 1.00 91.88 94 GLU A C 1
ATOM 759 O O . GLU A 1 94 ? -27.614 0.065 20.199 1.00 91.88 94 GLU A O 1
ATOM 764 N N . ARG A 1 95 ? -25.869 -0.925 19.178 1.00 90.31 95 ARG A N 1
ATOM 765 C CA . ARG A 1 95 ? -26.020 -2.208 19.873 1.00 90.31 95 ARG A CA 1
ATOM 766 C C . ARG A 1 95 ? -25.894 -2.052 21.388 1.00 90.31 95 ARG A C 1
ATOM 768 O O . ARG A 1 95 ? -26.668 -2.651 22.128 1.00 90.31 95 ARG A O 1
ATOM 775 N N . LEU A 1 96 ? -24.932 -1.265 21.867 1.00 88.38 96 LEU A N 1
ATOM 776 C CA . LEU A 1 96 ? -24.745 -1.029 23.300 1.00 88.38 96 LEU A CA 1
ATOM 777 C C . LEU A 1 96 ? -25.926 -0.263 23.910 1.00 88.38 96 LEU A C 1
ATOM 779 O O . LEU A 1 96 ? -26.381 -0.620 24.995 1.00 88.38 96 LEU A O 1
ATOM 783 N N . ILE A 1 97 ? -26.467 0.738 23.210 1.00 88.88 97 ILE A N 1
ATOM 784 C CA . ILE A 1 97 ? -27.663 1.468 23.655 1.00 88.88 97 ILE A CA 1
ATOM 785 C C . ILE A 1 97 ? -28.842 0.498 23.802 1.00 88.88 97 ILE A C 1
ATOM 787 O O . ILE A 1 97 ? -29.499 0.496 24.843 1.00 88.88 97 ILE A O 1
ATOM 791 N N . GLN A 1 98 ? -29.061 -0.384 22.823 1.00 88.06 98 GLN A N 1
ATOM 792 C CA . GLN A 1 98 ? -30.123 -1.395 22.881 1.00 88.06 98 GLN A CA 1
ATOM 793 C C . GLN A 1 98 ? -29.970 -2.355 24.072 1.00 88.06 98 GLN A C 1
ATOM 795 O O . GLN A 1 98 ? -30.939 -2.582 24.793 1.00 88.06 98 GLN A O 1
ATOM 800 N N . LEU A 1 99 ? -28.759 -2.866 24.325 1.00 85.56 99 LEU A N 1
ATOM 801 C CA . LEU A 1 99 ? -28.486 -3.774 25.451 1.00 85.56 99 LEU A CA 1
ATOM 802 C C . LEU A 1 99 ? -28.662 -3.091 26.818 1.00 85.56 99 LEU A C 1
ATOM 804 O O . LEU A 1 99 ? -29.126 -3.706 27.778 1.00 85.56 99 LEU A O 1
ATOM 808 N N . SER A 1 100 ? -28.328 -1.800 26.912 1.00 80.56 100 SER A N 1
ATOM 809 C CA . SER A 1 100 ? -28.570 -1.028 28.136 1.00 80.56 100 SER A CA 1
ATOM 810 C C . SER A 1 100 ? -30.065 -0.829 28.401 1.00 80.56 100 SER A C 1
ATOM 812 O O . SER A 1 100 ? -30.501 -0.899 29.549 1.00 80.56 100 SER A O 1
ATOM 814 N N . ALA A 1 101 ? -30.864 -0.650 27.342 1.00 81.81 101 ALA A N 1
ATOM 815 C CA . ALA A 1 101 ? -32.311 -0.493 27.438 1.00 81.81 101 ALA A CA 1
ATOM 816 C C . ALA A 1 101 ? -33.026 -1.797 27.840 1.00 81.81 101 ALA A C 1
ATOM 818 O O . ALA A 1 101 ? -34.055 -1.740 28.509 1.00 81.81 101 ALA A O 1
ATOM 819 N N . SER A 1 102 ? -32.474 -2.969 27.503 1.00 82.62 102 SER A N 1
ATOM 820 C CA . SER A 1 102 ? -32.987 -4.276 27.944 1.00 82.62 102 SER A CA 1
ATOM 821 C C . SER A 1 102 ? -32.594 -4.656 29.380 1.00 82.62 102 SER A C 1
ATOM 823 O O . SER A 1 102 ? -32.938 -5.745 29.835 1.00 82.62 102 SER A O 1
ATOM 825 N N . GLY A 1 103 ? -31.899 -3.776 30.113 1.00 76.62 103 GLY A N 1
ATOM 826 C CA . GLY A 1 103 ? -31.517 -3.989 31.515 1.00 76.62 103 GLY A CA 1
ATOM 827 C C . GLY A 1 103 ? -30.304 -4.903 31.716 1.00 76.62 103 GLY A C 1
ATOM 828 O O . GLY A 1 103 ? -30.037 -5.338 32.838 1.00 76.62 103 GLY A O 1
ATOM 829 N N . GLU A 1 104 ? -29.555 -5.198 30.652 1.00 72.44 104 GLU A N 1
ATOM 830 C CA . GLU A 1 104 ? -28.367 -6.047 30.715 1.00 72.44 104 GLU A CA 1
ATOM 831 C C . GLU A 1 104 ? -27.148 -5.234 31.187 1.00 72.44 104 GLU A C 1
ATOM 833 O O . GLU A 1 104 ? -26.905 -4.110 30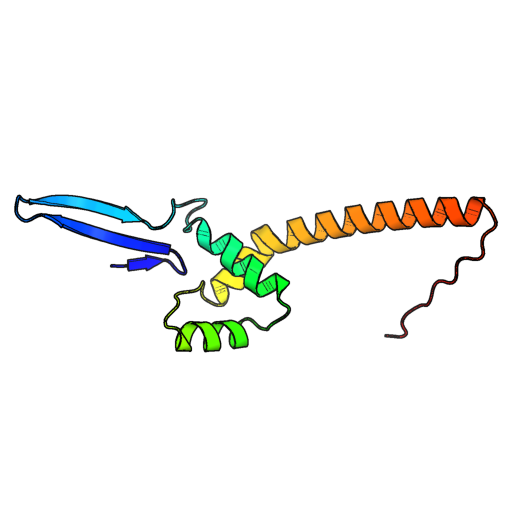.741 1.00 72.44 104 GLU A O 1
ATOM 838 N N . LYS A 1 105 ? -26.359 -5.775 32.127 1.00 69.50 105 LYS A N 1
ATOM 839 C CA . LYS A 1 105 ? -25.169 -5.077 32.641 1.00 69.50 105 LYS A CA 1
ATOM 840 C C . LYS A 1 105 ? -24.060 -5.075 31.590 1.00 69.50 105 LYS A C 1
ATOM 842 O O . LYS A 1 105 ? -23.440 -6.103 31.329 1.00 69.50 105 LYS A O 1
ATOM 847 N N . ILE A 1 106 ? -23.758 -3.899 31.047 1.00 66.69 106 ILE A N 1
ATOM 848 C CA . ILE A 1 106 ? -22.649 -3.703 30.111 1.00 66.69 106 ILE A CA 1
ATOM 849 C C . ILE A 1 106 ? -21.347 -3.521 30.896 1.00 66.69 106 ILE A C 1
ATOM 851 O O . ILE A 1 106 ? -21.137 -2.505 31.558 1.00 66.69 106 ILE A O 1
ATOM 855 N N . PHE A 1 107 ? -20.440 -4.490 30.787 1.00 69.19 107 PHE A N 1
ATOM 856 C CA . PHE A 1 107 ? -19.079 -4.366 31.305 1.00 69.19 107 PHE A CA 1
ATOM 857 C C . PHE A 1 107 ? -18.171 -3.764 30.229 1.00 69.19 107 PHE A C 1
ATOM 859 O O . PHE A 1 107 ? -17.659 -4.469 29.362 1.00 69.19 107 PHE A O 1
ATOM 866 N N . MET A 1 108 ? -17.964 -2.447 30.281 1.00 61.88 108 MET A N 1
ATOM 867 C CA . MET A 1 108 ? -16.927 -1.797 29.479 1.00 61.88 108 MET A CA 1
ATOM 868 C C . MET A 1 108 ? -15.571 -1.943 30.167 1.00 61.88 108 MET A C 1
ATOM 870 O O . MET A 1 108 ? -15.224 -1.181 31.071 1.00 61.88 108 MET A O 1
ATOM 874 N N . TRP A 1 109 ? -14.779 -2.914 29.721 1.00 62.25 109 TRP A N 1
ATOM 875 C CA . TRP A 1 109 ? -13.380 -3.019 30.116 1.00 62.25 109 TRP A CA 1
ATOM 876 C C . TRP A 1 109 ? -12.589 -1.911 29.423 1.00 62.25 109 TRP A C 1
ATOM 878 O O . TRP A 1 109 ? -12.264 -1.996 28.239 1.00 62.25 109 TRP A O 1
ATOM 888 N N . ARG A 1 110 ? -12.288 -0.836 30.155 1.00 52.31 110 ARG A N 1
ATOM 889 C CA . ARG A 1 110 ? -11.321 0.161 29.693 1.00 52.31 110 ARG A CA 1
ATOM 890 C C . ARG A 1 110 ? -9.942 -0.492 29.706 1.00 52.31 110 ARG A C 1
ATOM 892 O O . ARG A 1 110 ? -9.439 -0.838 30.774 1.00 52.31 110 ARG A O 1
ATOM 899 N N . CYS A 1 111 ? -9.341 -0.654 28.530 1.00 42.47 111 CYS A N 1
ATOM 900 C CA . CYS A 1 111 ? -7.928 -0.991 28.435 1.00 42.47 111 CYS A CA 1
ATOM 901 C C . CYS A 1 111 ? -7.147 0.155 29.094 1.00 42.47 111 CYS A C 1
ATOM 903 O O . CYS A 1 111 ? -7.276 1.307 28.673 1.00 42.47 111 CYS A O 1
ATOM 905 N N . LYS A 1 112 ? -6.422 -0.133 30.180 1.00 51.75 112 LYS A N 1
ATOM 906 C CA . LYS A 1 112 ? -5.473 0.825 30.746 1.00 51.75 112 LYS A CA 1
ATOM 907 C C . LYS A 1 112 ? -4.316 0.909 29.755 1.00 51.75 112 LYS A C 1
ATOM 909 O O . LYS A 1 112 ? -3.540 -0.037 29.665 1.00 51.75 112 LYS A O 1
ATOM 914 N N . VAL A 1 113 ? -4.304 1.985 28.972 1.00 49.22 113 VAL A N 1
ATOM 915 C CA . VAL A 1 113 ? -3.138 2.403 28.183 1.00 49.22 113 VAL A CA 1
ATOM 916 C C . VAL A 1 113 ? -2.014 2.767 29.141 1.00 49.22 113 VAL A C 1
ATOM 918 O O . VAL A 1 113 ? -2.332 3.406 30.172 1.00 49.22 113 VAL A O 1
#

Secondary structure (DSSP, 8-state):
-EEETTEEEEEEE-TTS-EEEEESS-EETTEETTHHHHHHHHHHT---HHHHHHHHHHTT-----HHHHHHHIIIIIHHHHHHHHHHHHHHHHHHHHHHHHTT----------

Sequence (113 aa):
MVTRASQLKIYWTCLRGHSGEWASCPDQRDMGRNNLPMCAAILFTGATYTDIKDWADLMNIPIPGKTWYYLIQSKYLIPVINNAYKDQQEKIMERLIQLSASGEKIFMWRCKV

Radius of gyration: 22.37 Å; chains: 1; bounding box: 48×22×72 Å

pLDDT: mean 89.62, std 11.13, range [42.47, 97.56]

Foldseek 3Di:
DDDQQQKDKDWDADPVGDIDIDIPADDDPNGGPVLLVLLVVCVVVVDDPVVVVVVCVVVVGGHDDPVVSVVSCVPPVVVVVVVVVVVVVVVVVVVVVVCVVVVHDDDDDDDPD

Organism: Merluccius polli (NCBI:txid89951)